Protein AF-A0A968V3A1-F1 (afdb_monomer_lite)

Structure (mmCIF, N/CA/C/O backbone):
data_AF-A0A968V3A1-F1
#
_entry.id   AF-A0A968V3A1-F1
#
loop_
_atom_site.group_PDB
_atom_site.id
_atom_site.type_symbol
_atom_site.label_atom_id
_atom_site.label_alt_id
_atom_site.label_comp_id
_atom_site.label_asym_id
_atom_site.label_entity_id
_atom_site.label_seq_id
_atom_site.pdbx_PDB_ins_code
_atom_site.Cartn_x
_atom_site.Cartn_y
_atom_site.Cartn_z
_atom_site.occupancy
_atom_site.B_iso_or_equiv
_atom_site.auth_seq_id
_atom_site.auth_comp_id
_atom_site.auth_asym_id
_atom_site.auth_atom_id
_atom_site.pdbx_PDB_model_num
ATOM 1 N N . MET A 1 1 ? 26.440 19.864 14.678 1.00 34.75 1 MET A N 1
ATOM 2 C CA . MET A 1 1 ? 25.287 19.977 15.596 1.00 34.75 1 MET A CA 1
ATOM 3 C C . MET A 1 1 ? 24.640 18.607 15.670 1.00 34.75 1 MET A C 1
ATOM 5 O O . MET A 1 1 ? 24.460 18.024 14.604 1.00 34.75 1 MET A O 1
ATOM 9 N N . PRO A 1 2 ? 24.382 18.049 16.862 1.00 33.94 2 PRO A N 1
ATOM 10 C CA . PRO A 1 2 ? 23.614 16.814 16.972 1.00 33.94 2 PRO A CA 1
ATOM 11 C C . PRO A 1 2 ? 22.207 17.097 16.436 1.00 33.94 2 PRO A C 1
ATOM 13 O O . PRO A 1 2 ? 21.633 18.129 16.781 1.00 33.94 2 PRO A O 1
ATOM 16 N N . LYS A 1 3 ? 21.688 16.235 15.554 1.00 36.56 3 LYS A N 1
ATOM 17 C CA . LYS A 1 3 ? 20.261 16.251 15.216 1.00 36.56 3 LYS A CA 1
ATOM 18 C C . LYS A 1 3 ? 19.520 15.953 16.514 1.00 36.56 3 LYS A C 1
ATOM 20 O O . LYS A 1 3 ? 19.801 14.934 17.138 1.00 36.56 3 LYS A O 1
ATOM 25 N N . GLU A 1 4 ? 18.663 16.870 16.943 1.00 36.66 4 GLU A N 1
ATOM 26 C CA . GLU A 1 4 ? 17.718 16.591 18.016 1.00 36.66 4 GLU A CA 1
ATOM 27 C C . GLU A 1 4 ? 16.905 15.362 17.603 1.00 36.66 4 GLU A C 1
ATOM 29 O O . GLU A 1 4 ? 16.411 15.298 16.475 1.00 36.66 4 GLU A O 1
ATOM 34 N N . ASP A 1 5 ? 16.844 14.364 18.484 1.00 44.66 5 ASP A N 1
ATOM 35 C CA . ASP A 1 5 ? 15.967 13.213 18.330 1.00 44.66 5 ASP A CA 1
ATOM 36 C C . ASP A 1 5 ? 14.527 13.737 18.339 1.00 44.66 5 ASP A C 1
ATOM 38 O O . ASP A 1 5 ? 13.944 13.988 19.398 1.00 44.66 5 ASP A O 1
ATOM 42 N N . GLY A 1 6 ? 13.972 13.972 17.148 1.00 42.62 6 GLY A N 1
ATOM 43 C CA . GLY A 1 6 ? 12.563 14.282 16.984 1.00 42.62 6 GLY A CA 1
ATOM 44 C C . GLY A 1 6 ? 11.726 13.177 17.623 1.00 42.62 6 GLY A C 1
ATOM 45 O O . GLY A 1 6 ? 12.149 12.022 17.745 1.00 42.62 6 GLY A O 1
ATOM 46 N N . CYS A 1 7 ? 10.573 13.563 18.165 1.00 43.84 7 CYS A N 1
ATOM 47 C CA . CYS A 1 7 ? 9.675 12.654 18.861 1.00 43.84 7 CYS A CA 1
ATOM 48 C C . CYS A 1 7 ? 9.206 11.539 17.915 1.00 43.84 7 CYS A C 1
ATOM 50 O O . CYS A 1 7 ? 8.152 11.669 17.294 1.00 43.84 7 CYS A O 1
ATOM 52 N N . ARG A 1 8 ? 9.944 10.420 17.896 1.00 53.97 8 ARG A N 1
ATOM 53 C CA . ARG A 1 8 ? 9.577 9.141 17.273 1.00 53.97 8 ARG A CA 1
ATOM 54 C C . ARG A 1 8 ? 8.332 8.579 17.953 1.00 53.97 8 ARG A C 1
ATOM 56 O O . ARG A 1 8 ? 8.396 7.683 18.796 1.00 53.97 8 ARG A O 1
ATOM 63 N N . ASN A 1 9 ? 7.183 9.163 17.648 1.00 56.38 9 ASN A N 1
ATOM 64 C CA . ASN A 1 9 ? 5.931 8.848 18.304 1.00 56.38 9 ASN A CA 1
ATOM 65 C C . ASN A 1 9 ? 5.211 7.760 17.519 1.00 56.38 9 ASN A C 1
ATOM 67 O O . ASN A 1 9 ? 4.540 8.009 16.525 1.00 56.38 9 ASN A O 1
ATOM 71 N N . ASN A 1 10 ? 5.293 6.541 18.040 1.00 66.81 10 ASN A N 1
ATOM 72 C CA . ASN A 1 10 ? 4.561 5.368 17.564 1.00 66.81 10 ASN A CA 1
AT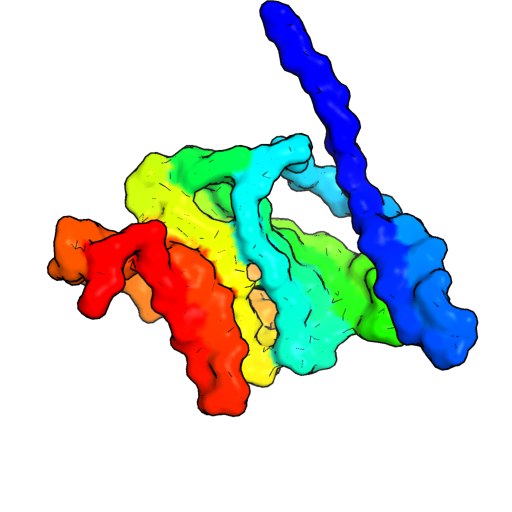OM 73 C C . ASN A 1 10 ? 3.057 5.404 17.924 1.00 66.81 10 ASN A C 1
ATOM 75 O O . ASN A 1 10 ? 2.442 4.358 18.149 1.00 66.81 10 ASN A O 1
ATOM 79 N N . PHE A 1 11 ? 2.477 6.602 18.037 1.00 77.69 11 PHE A N 1
ATOM 80 C CA . PHE A 1 11 ? 1.100 6.808 18.465 1.00 77.69 11 PHE A CA 1
ATOM 81 C C . PHE A 1 11 ? 0.173 6.972 17.266 1.00 77.69 11 PHE A C 1
ATOM 83 O O . PHE A 1 11 ? 0.320 7.897 16.472 1.00 77.69 11 PHE A O 1
ATOM 90 N N . PHE A 1 12 ? -0.840 6.116 17.193 1.00 83.50 12 PHE A N 1
ATOM 91 C CA . PHE A 1 12 ? -1.978 6.299 16.304 1.00 83.50 12 PHE A CA 1
ATOM 92 C C . PHE A 1 12 ? -3.095 6.984 17.080 1.00 83.50 12 PHE A C 1
ATOM 94 O O . PHE A 1 12 ? -3.532 6.482 18.119 1.00 83.50 12 PHE A O 1
ATOM 101 N N . TYR A 1 13 ? -3.570 8.113 16.563 1.00 87.31 13 TYR A N 1
ATOM 102 C CA . TYR A 1 13 ? -4.785 8.766 17.040 1.00 87.31 13 TYR A CA 1
ATOM 103 C C . TYR A 1 13 ? -5.963 8.250 16.228 1.00 87.31 13 TYR A C 1
ATOM 105 O O . TYR A 1 13 ? -5.932 8.247 15.000 1.00 87.31 13 TYR A O 1
ATOM 113 N N . THR A 1 14 ? -6.991 7.773 16.916 1.00 89.00 14 THR A N 1
ATOM 114 C CA . THR A 1 14 ? -8.191 7.222 16.295 1.00 89.00 14 THR A CA 1
ATOM 115 C C . THR A 1 14 ? -9.396 8.044 16.714 1.00 89.00 14 THR A C 1
ATOM 117 O O . THR A 1 14 ? -9.625 8.258 17.904 1.00 89.00 14 THR A O 1
ATOM 120 N N . HIS A 1 15 ? -10.167 8.485 15.722 1.00 90.31 15 HIS A N 1
ATOM 121 C CA . HIS A 1 15 ? -11.445 9.162 15.906 1.00 90.31 15 HIS A CA 1
ATOM 122 C C . HIS A 1 15 ? -12.555 8.227 15.424 1.00 90.31 15 HIS A C 1
ATOM 124 O O . HIS A 1 15 ? -12.714 8.003 14.225 1.00 90.31 15 HIS A O 1
ATOM 130 N N . LEU A 1 16 ? -13.293 7.649 16.367 1.00 90.19 16 LEU A N 1
ATOM 131 C CA . LEU A 1 16 ? -14.402 6.744 16.111 1.00 90.19 16 LEU A CA 1
ATOM 132 C C . LEU A 1 16 ? -15.707 7.541 16.067 1.00 90.19 16 LEU A C 1
ATOM 134 O O . LEU A 1 16 ? -16.063 8.218 17.029 1.00 90.19 16 LEU A O 1
ATOM 138 N N . LEU A 1 17 ? -16.433 7.450 14.955 1.00 90.19 17 LEU A N 1
ATOM 139 C CA . LEU A 1 17 ? -17.767 8.030 14.834 1.00 90.19 17 LEU A CA 1
ATOM 140 C C . LEU A 1 17 ? -18.808 7.037 15.363 1.00 90.19 17 LEU A C 1
ATOM 142 O O . LEU A 1 17 ? -19.018 5.980 14.769 1.00 90.19 17 LEU A O 1
ATOM 146 N N . THR A 1 18 ? -19.476 7.389 16.459 1.00 88.19 18 THR A N 1
ATOM 147 C CA . THR A 1 18 ? -20.562 6.612 17.068 1.00 88.19 18 THR A CA 1
ATOM 148 C C . THR A 1 18 ? -21.894 7.360 16.939 1.00 88.19 18 THR A C 1
ATOM 150 O O . THR A 1 18 ? -21.907 8.561 16.652 1.00 88.19 18 THR A O 1
ATOM 153 N N . PRO A 1 19 ? -23.047 6.704 17.179 1.00 93.19 19 PRO A N 1
ATOM 154 C CA . PRO A 1 19 ? -24.337 7.398 17.226 1.00 93.19 19 PRO A CA 1
ATOM 155 C C . PRO A 1 19 ? -24.405 8.527 18.268 1.00 93.19 19 PRO A C 1
ATOM 157 O O . PRO A 1 19 ? -25.258 9.403 18.153 1.00 93.19 19 PRO A O 1
ATOM 160 N N . ASN A 1 20 ? -23.515 8.517 19.269 1.00 94.62 20 ASN A N 1
ATOM 161 C CA . ASN A 1 20 ? -23.459 9.515 20.338 1.00 94.62 20 ASN A CA 1
ATOM 162 C C . ASN A 1 20 ? -22.459 10.653 20.059 1.00 94.62 20 ASN A C 1
ATOM 164 O O . ASN A 1 20 ? -22.421 11.617 20.823 1.00 94.62 20 ASN A O 1
ATOM 168 N N . GLY A 1 21 ? -21.650 10.564 18.997 1.00 93.56 21 GLY A N 1
ATOM 169 C CA . GLY A 1 21 ? -20.657 11.577 18.638 1.00 93.56 21 GLY A CA 1
ATOM 170 C C . GLY A 1 21 ? -19.302 10.990 18.244 1.00 93.56 21 GLY A C 1
ATOM 171 O O . GLY A 1 21 ? -19.198 9.834 17.846 1.00 93.56 21 GLY A O 1
ATOM 172 N N . ILE A 1 22 ? -18.255 11.815 18.324 1.00 93.88 22 ILE A N 1
ATOM 173 C CA . ILE A 1 22 ? -16.875 11.398 18.047 1.00 93.88 22 ILE A CA 1
ATOM 174 C C . ILE A 1 22 ? -16.213 10.978 19.358 1.00 93.88 22 ILE A C 1
ATOM 176 O O . ILE A 1 22 ? -16.049 11.789 20.268 1.00 93.88 22 ILE A O 1
ATOM 180 N N . GLU A 1 23 ? -15.778 9.728 19.424 1.00 92.62 23 GLU A N 1
ATOM 181 C CA . GLU A 1 23 ? -14.936 9.203 20.493 1.00 92.62 23 GLU A CA 1
ATOM 182 C C . GLU A 1 23 ? -13.482 9.199 20.019 1.00 92.62 23 GLU A C 1
ATOM 184 O O . GLU A 1 23 ? -13.183 8.797 18.898 1.00 92.62 23 GLU A O 1
ATOM 189 N N . THR A 1 24 ? -12.559 9.682 20.850 1.00 91.25 24 THR A N 1
ATOM 190 C CA . THR A 1 24 ? -11.135 9.750 20.495 1.00 91.25 24 THR A CA 1
ATOM 191 C C . THR A 1 24 ? -10.320 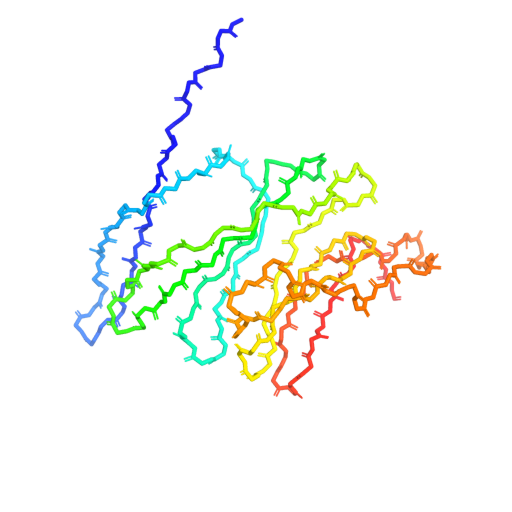8.928 21.467 1.00 91.25 24 THR A C 1
ATOM 193 O O . THR A 1 24 ? -10.458 9.074 22.680 1.00 91.25 24 THR A O 1
ATOM 196 N N . PHE A 1 25 ? -9.430 8.103 20.933 1.00 89.88 25 PHE A N 1
ATOM 197 C CA . PHE A 1 25 ? -8.436 7.398 21.724 1.00 89.88 25 PHE A CA 1
ATOM 198 C C . PHE A 1 25 ? -7.111 7.344 20.971 1.00 89.88 25 PHE A C 1
ATOM 200 O O . PHE A 1 25 ? -7.045 7.561 19.759 1.00 89.88 25 PHE A O 1
ATOM 207 N N . SER A 1 26 ? -6.043 7.062 21.705 1.00 87.31 26 SER A N 1
ATOM 208 C CA . SER A 1 26 ? -4.731 6.813 21.130 1.00 87.31 26 SER A CA 1
ATOM 209 C C . SER A 1 26 ? -4.254 5.412 21.482 1.00 87.31 26 SER A C 1
ATOM 211 O O . SER A 1 26 ? -4.626 4.835 22.506 1.00 87.31 26 SER A O 1
ATOM 213 N N . GLN A 1 27 ? -3.431 4.854 20.607 1.00 86.62 27 GLN A N 1
ATOM 214 C CA . GLN A 1 27 ? -2.756 3.581 20.818 1.00 86.62 27 GLN A CA 1
ATOM 215 C C . GLN A 1 27 ? -1.285 3.738 20.455 1.00 86.62 27 GLN A C 1
ATOM 217 O O . GLN A 1 27 ? -0.959 4.417 19.484 1.00 86.62 27 GLN A O 1
ATOM 222 N N . SER A 1 28 ? -0.405 3.110 21.231 1.00 81.81 28 SER A N 1
ATOM 223 C CA . SER A 1 28 ? 0.995 2.937 20.851 1.00 81.81 28 SER A CA 1
ATOM 224 C C . SER A 1 28 ? 1.168 1.528 20.313 1.00 81.81 28 SER A C 1
ATOM 226 O O . SER A 1 28 ? 0.775 0.565 20.971 1.00 81.81 28 SER A O 1
ATOM 228 N N . ILE A 1 29 ? 1.737 1.402 19.120 1.00 74.88 29 ILE A N 1
ATOM 229 C CA . ILE A 1 29 ? 2.072 0.101 18.539 1.00 74.88 29 ILE A CA 1
ATOM 230 C C . ILE A 1 29 ? 3.577 0.060 18.407 1.00 74.88 29 ILE A C 1
ATOM 232 O O . ILE A 1 29 ? 4.159 0.968 17.823 1.00 74.88 29 ILE A O 1
ATOM 236 N N . SER A 1 30 ? 4.216 -0.985 18.936 1.00 65.75 30 SER A N 1
ATOM 237 C CA . SER A 1 30 ? 5.662 -1.157 18.806 1.00 65.75 30 SER A CA 1
ATOM 238 C C . SER A 1 30 ? 6.058 -1.015 17.342 1.00 65.75 30 SER A C 1
ATOM 240 O O . SER A 1 30 ? 5.593 -1.761 16.476 1.00 65.75 30 SER A O 1
ATOM 242 N N . SER A 1 31 ? 6.881 -0.020 17.061 1.00 55.78 31 SER A N 1
ATOM 243 C CA . SER A 1 31 ? 7.177 0.353 15.700 1.00 55.78 31 SER A CA 1
ATOM 244 C C . SER A 1 31 ? 8.625 0.816 15.612 1.00 55.78 31 SER A C 1
ATOM 246 O O . SER A 1 31 ? 9.071 1.691 16.353 1.00 55.78 31 SER A O 1
ATOM 248 N N . ASN A 1 32 ? 9.344 0.215 14.670 1.00 55.06 32 ASN A N 1
ATOM 249 C CA . ASN A 1 32 ? 10.561 0.776 14.109 1.00 55.06 32 ASN A CA 1
ATOM 250 C C . ASN A 1 32 ? 10.141 1.783 13.018 1.00 55.06 32 ASN A C 1
ATOM 252 O O . ASN A 1 32 ? 10.302 1.498 11.833 1.00 55.06 32 ASN A O 1
ATOM 256 N N . ILE A 1 33 ? 9.483 2.890 13.392 1.00 53.50 33 ILE A N 1
ATOM 257 C CA . ILE A 1 33 ? 9.197 3.986 12.450 1.00 53.50 33 ILE A CA 1
ATOM 258 C C . ILE A 1 33 ? 10.542 4.619 12.096 1.00 53.50 33 ILE A C 1
ATOM 260 O O . ILE A 1 33 ? 11.332 4.948 12.984 1.00 53.50 33 ILE A O 1
ATOM 264 N N . ILE A 1 34 ? 10.803 4.736 10.794 1.00 53.22 34 ILE A N 1
ATOM 265 C CA . ILE A 1 34 ? 12.073 5.248 10.272 1.00 53.22 34 ILE A CA 1
ATOM 266 C C . ILE A 1 34 ? 12.114 6.789 10.301 1.00 53.22 34 ILE A C 1
ATOM 268 O O . ILE A 1 34 ? 13.203 7.339 10.395 1.00 53.22 34 ILE A O 1
ATOM 272 N N . THR A 1 35 ? 10.977 7.503 10.337 1.00 51.91 35 THR A N 1
ATOM 273 C CA . THR A 1 35 ? 10.964 8.927 9.932 1.00 51.91 35 THR A CA 1
ATOM 274 C C . THR A 1 35 ? 10.039 9.813 10.780 1.00 51.91 35 THR A C 1
ATOM 276 O O . THR A 1 35 ? 8.884 9.445 10.994 1.00 51.91 35 THR A O 1
ATOM 279 N N . ASP A 1 36 ? 10.490 11.018 11.148 1.00 52.25 36 ASP A N 1
ATOM 280 C CA . ASP A 1 36 ? 9.662 12.095 11.737 1.00 52.25 36 ASP A CA 1
ATOM 281 C C . ASP A 1 36 ? 8.865 12.896 10.680 1.00 52.25 36 ASP A C 1
ATOM 283 O O . ASP A 1 36 ? 7.892 13.577 11.006 1.00 52.25 36 ASP A O 1
ATOM 287 N N . VAL A 1 37 ? 9.268 12.820 9.406 1.00 55.28 37 VAL A N 1
ATOM 288 C CA . VAL A 1 37 ? 8.605 13.409 8.232 1.00 55.28 37 VAL A CA 1
ATOM 289 C C . VAL A 1 37 ? 8.891 12.472 7.064 1.00 55.28 37 VAL A C 1
ATOM 291 O O . VAL A 1 37 ? 10.055 12.282 6.723 1.00 55.28 37 VAL A O 1
ATOM 294 N N . GLY A 1 38 ? 7.853 11.891 6.467 1.00 70.75 38 GLY A N 1
ATOM 295 C CA . GLY A 1 38 ? 8.022 10.870 5.438 1.00 70.75 38 GLY A CA 1
ATOM 296 C C . GLY A 1 38 ? 7.061 11.021 4.269 1.00 70.75 38 GLY A C 1
ATOM 297 O O . GLY A 1 38 ? 6.048 11.719 4.337 1.00 70.75 38 GLY A O 1
ATOM 298 N N . VAL A 1 39 ? 7.398 10.342 3.182 1.00 79.44 39 VAL A N 1
ATOM 299 C CA . VAL A 1 39 ? 6.566 10.160 1.991 1.00 79.44 39 VAL A CA 1
ATOM 300 C C . VAL A 1 39 ? 5.930 8.776 2.020 1.00 79.44 39 VAL A C 1
ATOM 302 O O . VAL A 1 39 ? 6.554 7.794 2.426 1.00 79.44 39 VAL A O 1
ATOM 305 N N . GLY A 1 40 ? 4.677 8.681 1.586 1.00 85.12 40 GLY A N 1
ATOM 306 C CA . GLY A 1 40 ? 3.926 7.442 1.706 1.00 85.12 40 GLY A CA 1
ATOM 307 C C . GLY A 1 40 ? 2.485 7.548 1.249 1.00 85.12 40 GLY A C 1
ATOM 308 O O . GLY A 1 40 ? 1.989 8.632 0.936 1.00 85.12 40 GLY A O 1
ATOM 309 N N . GLN A 1 41 ? 1.807 6.410 1.255 1.00 91.50 41 GLN A N 1
ATOM 310 C CA . GLN A 1 41 ? 0.372 6.316 1.050 1.00 91.50 41 GLN A CA 1
ATOM 311 C C . GLN A 1 41 ? -0.195 5.272 2.013 1.00 91.50 41 GLN A C 1
ATOM 313 O O . GLN A 1 41 ? 0.465 4.297 2.370 1.00 91.50 41 GLN A O 1
ATOM 318 N N . ALA A 1 42 ? -1.429 5.493 2.453 1.00 92.88 42 ALA A N 1
ATOM 319 C CA . ALA A 1 42 ? -2.150 4.581 3.323 1.00 92.88 42 ALA A CA 1
ATOM 320 C C . ALA A 1 42 ? -3.417 4.069 2.637 1.00 92.88 42 ALA A C 1
ATOM 322 O O . ALA A 1 42 ? -4.062 4.798 1.880 1.00 92.88 42 ALA A O 1
ATOM 323 N N . VAL A 1 43 ? -3.791 2.825 2.924 1.00 96.75 43 VAL A N 1
ATOM 324 C CA . VAL A 1 43 ? -4.980 2.178 2.367 1.00 96.75 43 VAL A CA 1
ATOM 325 C C . VAL A 1 43 ? -5.574 1.180 3.362 1.00 96.75 43 VAL A C 1
ATOM 327 O O . VAL A 1 43 ? -4.854 0.516 4.106 1.00 96.75 43 VAL A O 1
ATOM 330 N N . PHE A 1 44 ? -6.900 1.056 3.367 1.00 97.31 44 PHE A N 1
ATOM 331 C CA . PHE A 1 44 ? -7.596 -0.052 4.022 1.00 97.31 44 PHE A CA 1
ATOM 332 C C . PHE A 1 44 ? -7.914 -1.135 2.992 1.00 97.31 44 PHE A C 1
ATOM 334 O O . PHE A 1 44 ? -8.251 -0.823 1.848 1.00 97.31 44 PHE A O 1
ATOM 341 N N . THR A 1 45 ? -7.840 -2.406 3.379 1.00 97.88 45 THR A N 1
ATOM 342 C CA . THR A 1 45 ? -8.297 -3.493 2.502 1.00 97.88 45 THR A CA 1
ATOM 343 C C . THR A 1 45 ? -9.815 -3.383 2.262 1.00 97.88 45 THR A C 1
ATOM 345 O O . THR A 1 45 ? -10.533 -2.949 3.165 1.00 97.88 45 THR A O 1
ATOM 348 N N . PRO A 1 46 ? -10.346 -3.765 1.081 1.00 97.31 46 PRO A N 1
ATOM 349 C CA . PRO A 1 46 ? -11.785 -3.668 0.788 1.00 97.31 46 PRO A CA 1
ATOM 350 C C . PRO A 1 46 ? -12.715 -4.397 1.770 1.00 97.31 46 PRO A C 1
ATOM 352 O O . PRO A 1 46 ? -13.827 -3.947 2.029 1.00 97.31 46 PRO A O 1
ATOM 355 N N . ASP A 1 47 ? -12.256 -5.504 2.346 1.00 97.31 47 ASP A N 1
ATOM 356 C CA . ASP A 1 47 ? -12.935 -6.254 3.413 1.00 97.31 47 ASP A CA 1
ATOM 357 C C . ASP A 1 47 ? -12.839 -5.587 4.802 1.00 97.31 47 ASP A C 1
ATOM 359 O O . ASP A 1 47 ? -13.460 -6.053 5.757 1.00 97.31 47 ASP A O 1
ATOM 363 N N . GLY A 1 48 ? -12.078 -4.496 4.931 1.00 96.62 48 GLY A N 1
ATOM 364 C CA . GLY A 1 48 ? -11.951 -3.699 6.149 1.00 96.62 48 GLY A CA 1
ATOM 365 C C . GLY A 1 48 ? -11.180 -4.383 7.276 1.00 96.62 48 GLY A C 1
ATOM 366 O O . GLY A 1 48 ? -11.326 -3.975 8.427 1.00 96.62 48 GLY A O 1
ATOM 367 N N . THR A 1 49 ? -10.400 -5.426 6.977 1.00 97.62 49 THR A N 1
ATOM 368 C CA . THR A 1 49 ? -9.678 -6.209 7.992 1.00 97.62 49 THR A CA 1
ATOM 369 C C . THR A 1 49 ? -8.245 -5.748 8.213 1.00 97.62 49 THR A C 1
ATOM 371 O O . THR A 1 49 ? -7.644 -6.129 9.219 1.00 97.62 49 THR A O 1
ATOM 374 N N . LYS A 1 50 ? -7.676 -4.943 7.306 1.00 97.81 50 LYS A N 1
ATOM 375 C CA . LYS A 1 50 ? -6.305 -4.440 7.434 1.00 97.81 50 LYS A CA 1
ATOM 376 C C . LYS A 1 50 ? -6.180 -2.965 7.092 1.00 97.81 50 LYS A C 1
ATOM 378 O O . LYS A 1 50 ? -6.904 -2.437 6.250 1.00 97.81 50 LYS A O 1
ATOM 383 N N . TYR A 1 51 ? -5.197 -2.341 7.724 1.00 96.06 51 TYR A N 1
ATOM 384 C CA . TYR A 1 51 ? -4.681 -1.020 7.396 1.00 96.06 51 TYR A CA 1
ATOM 385 C C . TYR A 1 51 ? -3.230 -1.177 6.948 1.00 96.06 51 TYR A C 1
ATOM 387 O O . TYR A 1 51 ? -2.446 -1.856 7.610 1.00 96.06 51 TYR A O 1
ATOM 395 N N . ILE A 1 52 ? -2.884 -0.598 5.807 1.00 94.94 52 ILE A N 1
ATOM 396 C CA . ILE A 1 52 ? -1.588 -0.778 5.161 1.00 94.94 52 ILE A CA 1
ATOM 397 C C . ILE A 1 52 ? -1.018 0.592 4.825 1.00 94.94 52 ILE A C 1
ATOM 399 O O . ILE A 1 52 ? -1.729 1.445 4.297 1.00 94.94 52 ILE A O 1
ATOM 403 N N . VAL A 1 53 ? 0.262 0.796 5.122 1.00 90.69 53 VAL A N 1
ATOM 404 C CA . VAL A 1 53 ? 0.962 2.058 4.884 1.00 90.69 53 VAL A CA 1
ATOM 405 C C . VAL A 1 53 ? 2.309 1.781 4.249 1.00 90.69 53 VAL A C 1
ATOM 407 O O . VAL A 1 53 ? 3.083 0.968 4.751 1.00 90.69 53 VAL A O 1
ATOM 410 N N . THR A 1 54 ? 2.611 2.493 3.173 1.00 88.69 54 THR A N 1
ATOM 411 C CA . THR A 1 54 ? 3.981 2.647 2.697 1.00 88.69 54 THR A CA 1
ATOM 412 C C . THR A 1 54 ? 4.596 3.892 3.324 1.00 88.69 54 THR A C 1
ATOM 414 O O . THR A 1 54 ? 3.940 4.928 3.411 1.00 88.69 54 THR A O 1
ATOM 417 N N . GLN A 1 55 ? 5.843 3.811 3.783 1.00 82.06 55 GLN A N 1
ATOM 418 C CA . GLN A 1 55 ? 6.540 4.953 4.385 1.00 82.06 55 GLN A CA 1
ATOM 419 C C . GLN A 1 55 ? 8.036 4.942 4.065 1.00 82.06 55 GLN A C 1
ATOM 421 O O . GLN A 1 55 ? 8.658 3.885 4.053 1.00 82.06 55 GLN A O 1
ATOM 426 N N . GLY A 1 56 ? 8.615 6.114 3.823 1.00 79.69 56 GLY A N 1
ATOM 427 C CA . GLY A 1 56 ? 10.055 6.318 3.640 1.00 79.69 56 GLY A CA 1
ATOM 428 C C . GLY A 1 56 ? 10.436 7.762 3.957 1.00 79.69 56 GLY A C 1
ATOM 429 O O . GLY A 1 56 ? 9.576 8.642 3.911 1.00 79.69 56 GLY A O 1
ATOM 430 N N . ASP A 1 57 ? 11.702 8.012 4.304 1.00 78.00 57 ASP A N 1
ATOM 431 C CA . ASP A 1 57 ? 12.184 9.357 4.679 1.00 78.00 57 ASP A CA 1
ATOM 432 C C . ASP A 1 57 ? 12.051 10.346 3.512 1.00 78.00 57 ASP A C 1
ATOM 434 O O . ASP A 1 57 ? 11.688 11.510 3.671 1.00 78.00 57 ASP A O 1
ATOM 438 N N . ASN A 1 58 ? 12.382 9.877 2.313 1.00 76.94 58 ASN A N 1
ATOM 439 C CA . ASN A 1 58 ? 12.340 10.613 1.058 1.00 76.94 58 ASN A CA 1
ATOM 440 C C . ASN A 1 58 ? 12.308 9.603 -0.107 1.00 76.94 58 ASN A C 1
ATOM 442 O O . ASN A 1 58 ? 12.276 8.395 0.115 1.00 76.94 58 ASN A O 1
ATOM 446 N N . PHE A 1 59 ? 12.296 10.087 -1.350 1.00 75.06 59 PHE A N 1
ATOM 447 C CA . PHE A 1 59 ? 12.222 9.223 -2.534 1.00 75.06 59 PHE A CA 1
ATOM 448 C C . PHE A 1 59 ? 13.519 8.461 -2.860 1.00 75.06 59 PHE A C 1
ATOM 450 O O . PHE A 1 59 ? 13.466 7.527 -3.654 1.00 75.06 59 PHE A O 1
ATOM 457 N N . ASP A 1 60 ? 14.648 8.809 -2.241 1.00 72.12 60 ASP A N 1
ATOM 458 C CA . ASP A 1 60 ? 15.962 8.203 -2.494 1.00 72.12 60 ASP A CA 1
ATOM 459 C C . ASP A 1 60 ? 16.333 7.115 -1.465 1.00 72.12 60 ASP A C 1
ATOM 461 O O . ASP A 1 60 ? 17.367 6.463 -1.612 1.00 72.12 60 ASP A O 1
ATOM 465 N N . GLU A 1 61 ? 15.504 6.903 -0.438 1.00 74.62 61 GLU A N 1
ATOM 466 C CA . GLU A 1 61 ? 15.742 5.953 0.655 1.00 74.62 61 GLU A CA 1
ATOM 467 C C . GLU A 1 61 ? 14.778 4.755 0.596 1.00 74.62 61 GLU A C 1
ATOM 469 O O . GLU A 1 61 ? 13.676 4.868 0.048 1.00 74.62 61 GLU A O 1
ATOM 474 N N . PRO A 1 62 ? 15.149 3.590 1.167 1.00 76.44 62 PRO A N 1
ATOM 475 C CA . PRO A 1 62 ? 14.278 2.425 1.195 1.00 76.44 62 PRO A CA 1
ATOM 476 C C . PRO A 1 62 ? 12.921 2.725 1.830 1.00 76.44 62 PRO A C 1
ATOM 478 O O . PRO A 1 62 ? 12.821 3.310 2.908 1.00 76.44 62 PRO A O 1
ATOM 481 N N . PHE A 1 63 ? 11.874 2.221 1.188 1.00 81.25 63 PHE A N 1
ATOM 482 C CA . PHE A 1 63 ? 10.522 2.281 1.717 1.00 81.25 63 PHE A CA 1
ATOM 483 C C . PHE A 1 63 ? 10.192 1.034 2.535 1.00 81.25 63 PHE A C 1
ATOM 485 O O . PHE A 1 63 ? 10.619 -0.088 2.234 1.00 81.25 63 PHE A O 1
ATOM 492 N N . LEU A 1 64 ? 9.381 1.248 3.561 1.00 85.00 64 LEU A N 1
ATOM 493 C CA . LEU A 1 64 ? 8.733 0.222 4.355 1.00 85.00 64 LEU A CA 1
ATOM 494 C C . LEU A 1 64 ? 7.300 0.035 3.887 1.00 85.00 64 LEU A C 1
ATOM 496 O O . LEU A 1 64 ? 6.612 1.012 3.603 1.00 85.00 64 LEU A O 1
ATOM 500 N N . LEU A 1 65 ? 6.839 -1.210 3.907 1.00 89.62 65 LEU A N 1
ATOM 501 C CA . LEU A 1 65 ? 5.427 -1.556 3.839 1.00 89.62 65 LEU A CA 1
ATOM 502 C C . LEU A 1 65 ? 5.001 -2.100 5.206 1.00 89.62 65 LEU A C 1
ATOM 504 O O . LEU A 1 65 ? 5.367 -3.215 5.585 1.00 89.62 65 LEU A O 1
ATOM 508 N N . ASP A 1 66 ? 4.245 -1.298 5.945 1.00 90.38 66 ASP A N 1
ATOM 509 C CA . ASP A 1 66 ? 3.660 -1.668 7.227 1.00 90.38 66 ASP A CA 1
ATOM 510 C C . ASP A 1 66 ? 2.222 -2.153 7.027 1.00 90.38 66 ASP A C 1
ATOM 512 O O . ASP A 1 66 ? 1.409 -1.500 6.376 1.00 90.38 66 ASP A O 1
ATOM 516 N N . ILE A 1 67 ? 1.905 -3.308 7.605 1.00 93.75 67 ILE A N 1
ATOM 517 C CA . ILE A 1 67 ? 0.606 -3.975 7.508 1.00 93.75 67 ILE A CA 1
ATOM 518 C C . ILE A 1 67 ? 0.103 -4.215 8.929 1.00 93.75 67 ILE A C 1
ATOM 520 O O . ILE A 1 67 ? 0.789 -4.837 9.741 1.00 93.75 67 ILE A O 1
ATOM 524 N N . TYR A 1 68 ? -1.105 -3.752 9.216 1.00 94.44 68 TYR A N 1
ATOM 525 C CA . TYR A 1 68 ? -1.771 -3.894 10.504 1.00 94.44 68 TYR A CA 1
ATOM 526 C C . TYR A 1 68 ? -3.091 -4.627 10.316 1.00 94.44 68 TYR A C 1
ATOM 528 O O . TYR A 1 68 ? -3.823 -4.351 9.365 1.00 94.44 68 TYR A O 1
ATOM 536 N N . ASP A 1 69 ? -3.440 -5.497 11.257 1.00 96.12 69 ASP A N 1
ATOM 537 C CA . ASP A 1 69 ? -4.827 -5.926 11.402 1.00 96.12 69 ASP A CA 1
ATOM 538 C C . ASP A 1 69 ? -5.645 -4.758 11.964 1.00 96.12 69 ASP A C 1
ATOM 540 O O . ASP A 1 69 ? -5.206 -4.079 12.896 1.00 96.12 69 ASP A O 1
ATOM 544 N N . PHE A 1 70 ? -6.825 -4.524 11.394 1.00 95.25 70 PHE A N 1
ATOM 545 C CA . PHE A 1 70 ? -7.701 -3.402 11.712 1.00 95.25 70 PHE A CA 1
ATOM 546 C C . PHE A 1 70 ? -9.070 -3.889 12.196 1.00 95.25 70 PHE A C 1
ATOM 548 O O . PHE A 1 70 ? -9.789 -4.599 11.493 1.00 95.25 70 PHE A O 1
ATOM 555 N N . GLU A 1 71 ? -9.456 -3.477 13.403 1.00 93.81 71 GLU A N 1
ATOM 556 C CA . GLU A 1 71 ? -10.769 -3.768 13.972 1.00 93.81 71 GLU A CA 1
ATOM 557 C C . GLU A 1 71 ? -11.727 -2.598 13.714 1.00 93.81 71 GLU A C 1
ATOM 559 O O . GLU A 1 71 ? -11.782 -1.642 14.484 1.00 93.81 71 GLU A O 1
ATOM 564 N N . ARG A 1 72 ? -12.540 -2.681 12.655 1.00 89.88 72 ARG A N 1
ATOM 565 C CA . ARG A 1 72 ? -13.456 -1.596 12.234 1.00 89.88 72 ARG A CA 1
ATOM 566 C C . ARG A 1 72 ? -14.392 -1.051 13.322 1.00 89.88 72 ARG A C 1
ATOM 568 O O . ARG A 1 72 ? -14.787 0.106 13.254 1.00 89.88 72 ARG A O 1
ATOM 575 N N . CYS A 1 73 ? -14.797 -1.887 14.282 1.00 88.56 73 CYS A N 1
ATOM 576 C CA . CYS A 1 73 ? -15.769 -1.508 15.312 1.00 88.56 73 CYS A CA 1
ATOM 577 C C . CYS A 1 73 ? -15.149 -0.625 16.395 1.00 88.56 73 CYS A C 1
ATOM 579 O O . CYS A 1 73 ? -15.843 0.189 16.993 1.00 88.56 73 CYS A O 1
ATOM 581 N N . THR A 1 74 ? -13.859 -0.809 16.661 1.00 90.00 74 THR A N 1
ATOM 582 C CA . THR A 1 74 ? -13.144 -0.100 17.724 1.00 90.00 74 THR A CA 1
ATOM 583 C C . THR A 1 74 ? -12.122 0.875 17.162 1.00 90.00 74 THR A C 1
ATOM 585 O O . THR A 1 74 ? -11.692 1.759 17.882 1.00 90.00 74 THR A O 1
ATOM 588 N N . GLY A 1 75 ? -11.716 0.715 15.901 1.00 88.69 75 GLY A N 1
ATOM 589 C CA . GLY A 1 75 ? -10.615 1.435 15.274 1.00 88.69 75 GLY A CA 1
ATOM 590 C C . GLY A 1 75 ? -9.223 0.966 15.724 1.00 88.69 75 GLY A C 1
ATOM 591 O O . GLY A 1 75 ? -8.228 1.638 15.452 1.00 88.69 75 GLY A O 1
ATOM 592 N N . LYS A 1 76 ? -9.120 -0.164 16.436 1.00 91.19 76 LYS A N 1
ATOM 593 C CA . LYS A 1 76 ? -7.835 -0.683 16.922 1.00 91.19 76 LYS A CA 1
ATOM 594 C C . LYS A 1 76 ? -6.992 -1.255 15.789 1.00 91.19 76 LYS A C 1
ATOM 596 O O . LYS A 1 76 ? -7.502 -1.921 14.891 1.00 91.19 76 LYS A O 1
ATOM 601 N N . LEU A 1 77 ? -5.688 -1.021 15.885 1.00 92.44 77 LEU A N 1
ATOM 602 C CA . LEU A 1 77 ? -4.670 -1.588 15.016 1.00 92.44 77 LEU A CA 1
ATOM 603 C C . LEU A 1 77 ? -3.845 -2.591 15.831 1.00 92.44 77 LEU A C 1
ATOM 605 O O . LEU A 1 77 ? -3.559 -2.381 17.009 1.00 92.44 77 LEU A O 1
ATOM 609 N N . SER A 1 78 ? -3.470 -3.710 15.224 1.00 92.25 78 SER A N 1
ATOM 610 C CA . SER A 1 78 ? -2.719 -4.767 15.909 1.00 92.25 78 SER A CA 1
ATOM 611 C C . SER A 1 78 ? -1.880 -5.586 14.929 1.00 92.25 78 SER A C 1
ATOM 613 O O . SER A 1 78 ? -1.917 -5.341 13.724 1.00 92.25 78 SER A O 1
ATOM 615 N N . ASN A 1 79 ? -1.094 -6.536 15.450 1.00 91.69 79 ASN A N 1
ATOM 616 C CA . ASN A 1 79 ? -0.334 -7.511 14.658 1.00 91.69 79 ASN A CA 1
ATOM 617 C C . ASN A 1 79 ? 0.501 -6.885 13.530 1.00 91.69 79 ASN A C 1
ATOM 619 O O . ASN A 1 79 ? 0.456 -7.345 12.389 1.00 91.69 79 ASN A O 1
ATOM 623 N N . LYS A 1 80 ? 1.263 -5.828 13.850 1.00 89.69 80 LYS A N 1
ATOM 624 C CA . LYS A 1 80 ? 2.122 -5.151 12.874 1.00 89.69 80 LYS A CA 1
ATOM 625 C C . LYS A 1 80 ? 3.054 -6.164 12.201 1.00 89.69 80 LYS A C 1
ATOM 627 O O . LYS A 1 80 ? 3.896 -6.771 12.861 1.00 89.69 80 LYS A O 1
ATOM 632 N N . LYS A 1 81 ? 2.950 -6.274 10.880 1.00 90.94 81 LYS A N 1
ATOM 633 C CA . LYS A 1 81 ? 3.955 -6.883 10.008 1.00 90.94 81 LYS A CA 1
ATOM 634 C C . LYS A 1 81 ? 4.641 -5.767 9.232 1.00 90.94 81 LYS A C 1
ATOM 636 O O . LYS A 1 81 ? 3.979 -4.845 8.767 1.00 90.94 81 LYS A O 1
ATOM 641 N N . GLN A 1 82 ? 5.958 -5.844 9.110 1.00 88.50 82 GLN A N 1
ATOM 642 C CA . GLN A 1 82 ? 6.747 -4.858 8.382 1.00 88.50 82 GLN A CA 1
ATOM 643 C C . GLN A 1 82 ? 7.581 -5.572 7.332 1.00 88.50 82 GLN A C 1
ATOM 645 O O . GLN A 1 82 ? 8.292 -6.528 7.638 1.00 88.50 82 GLN A O 1
ATOM 650 N N . ILE A 1 83 ? 7.503 -5.079 6.105 1.00 87.88 83 ILE A N 1
ATOM 651 C CA . ILE A 1 83 ? 8.359 -5.503 5.010 1.00 87.88 83 ILE A CA 1
ATOM 652 C C . ILE A 1 83 ? 9.320 -4.355 4.724 1.00 87.88 83 ILE A C 1
ATOM 654 O O . ILE A 1 83 ? 8.926 -3.292 4.247 1.00 87.88 83 ILE A O 1
ATOM 658 N N . VAL A 1 84 ? 10.592 -4.586 5.041 1.00 77.75 84 VAL A N 1
ATOM 659 C CA . VAL A 1 84 ? 11.707 -3.753 4.594 1.00 77.75 84 VAL A CA 1
ATOM 660 C C . VAL A 1 84 ? 12.152 -4.340 3.272 1.00 77.75 84 VAL A C 1
ATOM 662 O O . VAL A 1 84 ? 12.579 -5.490 3.274 1.00 77.75 84 VAL A O 1
ATOM 665 N N . SER A 1 85 ? 12.034 -3.598 2.172 1.00 62.97 85 SER A N 1
ATOM 666 C CA . SER A 1 85 ? 12.711 -3.852 0.890 1.00 62.97 85 SER A CA 1
ATOM 667 C C . SER A 1 85 ? 11.784 -3.481 -0.251 1.00 62.97 85 SER A C 1
ATOM 669 O O . SER A 1 85 ? 11.003 -4.283 -0.758 1.00 62.97 85 SER A O 1
ATOM 671 N N . LEU A 1 86 ? 11.982 -2.245 -0.659 1.00 61.41 86 LEU A N 1
ATOM 672 C CA . LEU A 1 86 ? 11.803 -1.736 -1.993 1.00 61.41 86 LEU A CA 1
ATOM 673 C C . LEU A 1 86 ? 13.168 -1.109 -2.270 1.00 61.41 86 LEU A C 1
ATOM 675 O O . LEU A 1 86 ? 13.546 -0.197 -1.537 1.00 61.41 86 LEU A O 1
ATOM 679 N N . VAL A 1 87 ? 13.980 -1.651 -3.187 1.00 57.06 87 VAL A N 1
ATOM 680 C CA . VAL A 1 87 ? 15.260 -1.009 -3.540 1.00 57.06 87 VAL A CA 1
ATOM 681 C C . VAL A 1 87 ? 14.910 0.307 -4.231 1.00 57.06 87 VAL A C 1
ATOM 683 O O . VAL A 1 87 ? 14.743 0.366 -5.449 1.00 57.06 87 VAL A O 1
ATOM 686 N N . ALA A 1 88 ? 14.708 1.342 -3.423 1.00 58.38 88 ALA A N 1
ATOM 687 C CA . ALA A 1 88 ? 14.627 2.706 -3.875 1.00 58.38 88 ALA A CA 1
ATOM 688 C C . ALA A 1 88 ? 16.043 3.075 -4.294 1.00 58.38 88 ALA A C 1
ATOM 690 O O . ALA A 1 88 ? 16.977 3.104 -3.494 1.00 58.38 88 ALA A O 1
ATOM 691 N N . THR A 1 89 ? 16.222 3.246 -5.591 1.00 60.41 89 THR A N 1
ATOM 692 C CA . THR A 1 89 ? 17.313 4.061 -6.096 1.00 60.41 89 THR A CA 1
ATOM 693 C C . THR A 1 89 ? 16.749 5.457 -6.299 1.00 60.41 89 THR A C 1
ATOM 695 O O . THR A 1 89 ? 15.534 5.625 -6.427 1.00 60.41 89 THR A O 1
ATOM 698 N N . ARG A 1 90 ? 17.627 6.450 -6.420 1.00 58.91 90 ARG A N 1
ATOM 699 C CA . ARG A 1 90 ? 17.242 7.804 -6.835 1.00 58.91 90 ARG A CA 1
ATOM 700 C C . ARG A 1 90 ? 16.330 7.826 -8.073 1.00 58.91 90 ARG A C 1
ATOM 702 O O . ARG A 1 90 ? 15.470 8.687 -8.207 1.00 58.91 90 ARG A O 1
ATOM 709 N N . ASP A 1 91 ? 16.495 6.841 -8.954 1.00 63.44 91 ASP A N 1
ATOM 710 C CA . ASP A 1 91 ? 15.751 6.715 -10.207 1.00 63.44 91 ASP A CA 1
ATOM 711 C C . ASP A 1 91 ? 14.556 5.748 -10.116 1.00 63.44 91 ASP A C 1
ATOM 713 O O . ASP A 1 91 ? 13.932 5.458 -11.131 1.00 63.44 91 ASP A O 1
ATOM 717 N N . ASN A 1 92 ? 14.244 5.209 -8.935 1.00 71.88 92 ASN A N 1
ATOM 718 C CA . ASN A 1 92 ? 13.132 4.280 -8.708 1.00 71.88 92 ASN A CA 1
ATOM 719 C C . ASN A 1 92 ? 12.349 4.590 -7.415 1.00 71.88 92 ASN A C 1
ATOM 721 O O . ASN A 1 92 ? 11.675 3.724 -6.855 1.00 71.88 92 ASN A O 1
ATOM 725 N N . GLY A 1 93 ? 12.436 5.830 -6.934 1.00 68.50 93 GLY A N 1
ATOM 726 C CA . GLY A 1 93 ? 11.683 6.309 -5.781 1.00 68.50 93 GLY A CA 1
ATOM 727 C C . GLY A 1 93 ? 10.179 6.334 -6.042 1.00 68.50 93 GLY A C 1
ATOM 728 O O . GLY A 1 93 ? 9.723 6.845 -7.059 1.00 68.50 93 GLY A O 1
ATOM 729 N N . GLY A 1 94 ? 9.380 5.791 -5.131 1.00 68.50 94 GLY A N 1
ATOM 730 C CA . GLY A 1 94 ? 7.923 5.780 -5.245 1.00 68.50 94 GLY A CA 1
ATOM 731 C C . GLY A 1 94 ? 7.301 4.937 -4.141 1.00 68.50 94 GLY A C 1
ATOM 732 O O . GLY A 1 94 ? 7.917 3.988 -3.661 1.00 68.50 94 GLY A O 1
ATOM 733 N N . SER A 1 95 ? 6.116 5.341 -3.689 1.00 77.75 95 SER A N 1
ATOM 734 C CA . SER A 1 95 ? 5.510 4.812 -2.465 1.00 77.75 95 SER A CA 1
ATOM 735 C C . SER A 1 95 ? 3.991 4.828 -2.529 1.00 77.75 95 SER A C 1
ATOM 737 O O . SER A 1 95 ? 3.321 5.243 -1.583 1.00 77.75 95 SER A O 1
ATOM 739 N N . GLY A 1 96 ? 3.427 4.444 -3.671 1.00 90.38 96 GLY A N 1
ATOM 740 C CA . GLY A 1 96 ? 1.989 4.242 -3.751 1.00 90.38 96 GLY A CA 1
ATOM 741 C C . GLY A 1 96 ? 1.607 2.837 -3.293 1.00 90.38 96 GLY A C 1
ATOM 742 O O . GLY A 1 96 ? 2.384 1.894 -3.436 1.00 90.38 96 GLY A O 1
ATOM 743 N N . VAL A 1 97 ? 0.409 2.687 -2.735 1.00 94.69 97 VAL A N 1
ATOM 744 C CA . VAL A 1 97 ? -0.119 1.405 -2.266 1.00 94.69 97 VAL A CA 1
ATOM 745 C C . VAL A 1 97 ? -1.604 1.274 -2.558 1.00 94.69 97 VAL A C 1
ATOM 747 O O . VAL A 1 97 ? -2.388 2.202 -2.362 1.00 94.69 97 VAL A O 1
ATOM 750 N N . VAL A 1 98 ? -2.004 0.095 -3.023 1.00 97.62 98 VAL A N 1
ATOM 751 C CA . VAL A 1 98 ? -3.406 -0.256 -3.262 1.00 97.62 98 VAL A CA 1
ATOM 752 C C . VAL A 1 98 ? -3.624 -1.744 -3.027 1.00 97.62 98 VAL A C 1
ATOM 754 O O . VAL A 1 98 ? -2.703 -2.547 -3.153 1.00 97.62 98 VAL A O 1
ATOM 757 N N . VAL A 1 99 ? -4.855 -2.125 -2.705 1.00 98.44 99 VAL A N 1
ATOM 758 C CA . VAL A 1 99 ? -5.249 -3.520 -2.493 1.00 98.44 99 VAL A CA 1
ATOM 759 C C . VAL A 1 99 ? -6.231 -3.943 -3.584 1.00 98.44 99 VAL A C 1
ATOM 761 O O . VAL A 1 99 ? -7.088 -3.159 -3.993 1.00 98.44 99 VAL A O 1
ATOM 764 N N . SER A 1 100 ? -6.113 -5.182 -4.060 1.00 98.00 100 SER A N 1
ATOM 765 C CA . SER A 1 100 ? -7.061 -5.787 -4.995 1.00 98.00 100 SER A CA 1
ATOM 766 C C . SER A 1 100 ? -8.494 -5.816 -4.432 1.00 98.00 100 SER A C 1
ATOM 768 O O . SER A 1 100 ? -8.675 -5.933 -3.219 1.00 98.00 100 SER A O 1
ATOM 770 N N . PRO A 1 101 ? -9.536 -5.821 -5.289 1.00 97.88 101 PRO A N 1
ATOM 771 C CA . PRO A 1 101 ? -10.939 -5.871 -4.851 1.00 97.88 101 PRO A CA 1
ATOM 772 C C . PRO A 1 101 ? -11.282 -7.022 -3.895 1.00 97.88 101 PRO A C 1
ATOM 774 O O . PRO A 1 101 ? -12.201 -6.910 -3.092 1.00 97.88 101 PRO A O 1
ATOM 777 N N . ASN A 1 102 ? -10.561 -8.142 -3.997 1.00 97.75 102 ASN A N 1
ATOM 778 C CA . ASN A 1 102 ? -10.766 -9.338 -3.179 1.00 97.75 102 ASN A CA 1
ATOM 779 C C . ASN A 1 102 ? -9.933 -9.357 -1.881 1.00 97.75 102 ASN A C 1
ATOM 781 O O . ASN A 1 102 ? -9.839 -10.409 -1.255 1.00 97.75 102 ASN A O 1
ATOM 785 N N . SER A 1 103 ? -9.290 -8.245 -1.508 1.00 98.00 103 SER A N 1
ATOM 786 C CA . SER A 1 103 ? -8.447 -8.114 -0.306 1.00 98.00 103 SER A CA 1
ATOM 787 C C . SER A 1 103 ? -7.239 -9.054 -0.213 1.00 98.00 103 SER A C 1
ATOM 789 O O . SER A 1 103 ? -6.644 -9.179 0.857 1.00 98.00 103 SER A O 1
ATOM 791 N N . ARG A 1 104 ? -6.853 -9.729 -1.300 1.00 97.94 104 ARG A N 1
ATOM 792 C CA . ARG A 1 104 ? -5.754 -10.702 -1.266 1.00 97.94 104 ARG A CA 1
ATOM 793 C C . ARG A 1 104 ? -4.410 -10.098 -1.639 1.00 97.94 104 ARG A C 1
ATOM 795 O O . ARG A 1 104 ? -3.417 -10.380 -0.984 1.00 97.94 104 ARG A O 1
ATOM 802 N N . PHE A 1 105 ? -4.361 -9.295 -2.690 1.00 98.25 105 PHE A N 1
ATOM 803 C CA . PHE A 1 105 ? -3.106 -8.783 -3.217 1.00 98.25 105 PHE A CA 1
ATOM 804 C C . PHE A 1 105 ? -2.938 -7.324 -2.836 1.00 98.25 105 PHE A C 1
ATOM 806 O O . PHE 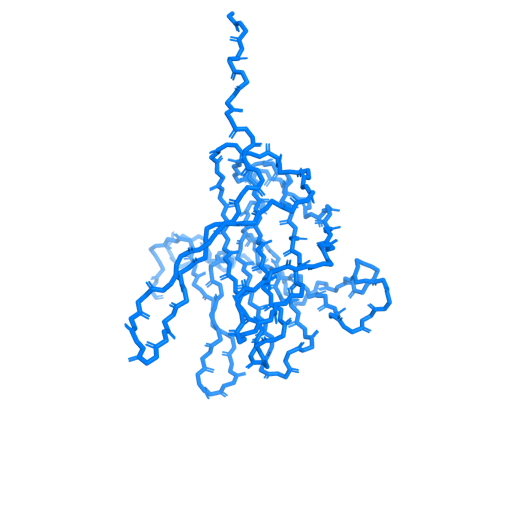A 1 105 ? -3.861 -6.524 -2.995 1.00 98.25 105 PHE A O 1
ATOM 813 N N . VAL A 1 106 ? -1.751 -6.976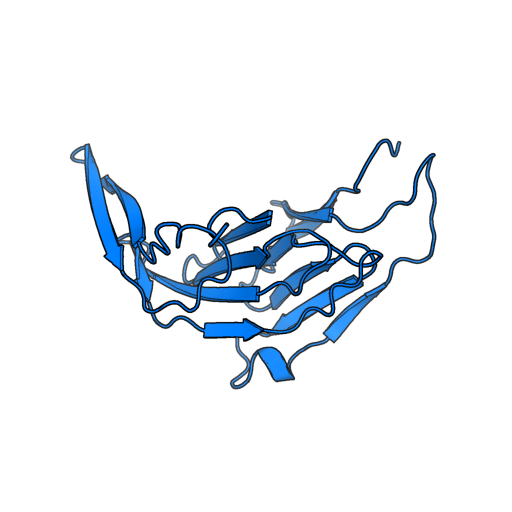 -2.356 1.00 97.50 106 VAL A N 1
ATOM 814 C CA . VAL A 1 106 ? -1.324 -5.586 -2.218 1.00 97.50 106 VAL A CA 1
ATOM 815 C C . VAL A 1 106 ? -0.337 -5.277 -3.331 1.00 97.50 106 VAL A C 1
ATOM 817 O O . VAL A 1 106 ? 0.564 -6.068 -3.608 1.00 97.50 106 VAL A O 1
ATOM 820 N N . TYR A 1 107 ? -0.527 -4.135 -3.976 1.00 96.06 107 TYR A N 1
ATOM 821 C CA . TYR A 1 107 ? 0.362 -3.616 -4.999 1.00 96.06 107 TYR A CA 1
ATOM 822 C C . TYR A 1 107 ? 1.053 -2.382 -4.460 1.00 96.06 107 TYR A C 1
ATOM 824 O O . TYR A 1 107 ? 0.399 -1.477 -3.937 1.00 96.06 107 TYR A O 1
ATOM 832 N N . VAL A 1 108 ? 2.366 -2.349 -4.625 1.00 93.56 108 VAL A N 1
ATOM 833 C CA . VAL A 1 108 ? 3.203 -1.208 -4.301 1.00 93.56 108 VAL A CA 1
ATOM 834 C C . VAL A 1 108 ? 3.774 -0.649 -5.592 1.00 93.56 108 VAL A C 1
ATOM 836 O O . VAL A 1 108 ? 4.377 -1.378 -6.383 1.00 93.56 108 VAL A O 1
ATOM 839 N N . THR A 1 109 ? 3.555 0.639 -5.820 1.00 90.94 109 THR A N 1
ATOM 840 C CA . THR A 1 109 ? 4.042 1.346 -7.002 1.00 90.94 109 THR A CA 1
ATOM 841 C C . THR A 1 109 ? 5.320 2.106 -6.665 1.00 90.94 109 THR A C 1
ATOM 843 O O . THR A 1 109 ? 5.365 2.954 -5.771 1.00 90.94 109 THR A O 1
ATOM 846 N N . MET A 1 110 ? 6.362 1.795 -7.423 1.00 88.06 110 MET A N 1
ATOM 847 C CA . MET A 1 110 ? 7.603 2.552 -7.542 1.00 88.06 110 MET A CA 1
ATOM 848 C C . MET A 1 110 ? 7.621 3.256 -8.895 1.00 88.06 110 MET A C 1
ATOM 850 O O . MET A 1 110 ? 6.914 2.836 -9.808 1.00 88.06 110 MET A O 1
ATOM 854 N N . TRP A 1 111 ? 8.510 4.230 -9.089 1.00 87.75 111 TRP A N 1
ATOM 855 C CA . TRP A 1 111 ? 8.590 4.939 -10.369 1.00 87.75 111 TRP A CA 1
ATOM 856 C C . TRP A 1 111 ? 8.765 4.004 -11.584 1.00 87.75 111 TRP A C 1
ATOM 858 O O . TRP A 1 111 ? 8.071 4.188 -12.584 1.00 87.75 111 TRP A O 1
ATOM 868 N N . GLN A 1 112 ? 9.620 2.973 -11.492 1.00 89.25 112 GLN A N 1
ATOM 869 C CA . GLN A 1 112 ? 9.872 2.028 -12.596 1.00 89.25 112 GLN A CA 1
ATOM 870 C C . GLN A 1 112 ? 9.078 0.732 -12.510 1.00 89.25 112 GLN A C 1
ATOM 872 O O . GLN A 1 112 ? 9.048 -0.001 -13.494 1.00 89.25 112 GLN A O 1
ATOM 877 N N . LYS A 1 113 ? 8.516 0.373 -11.353 1.00 90.44 113 LYS A N 1
ATOM 878 C CA . LYS A 1 113 ? 7.993 -0.982 -11.131 1.00 90.44 113 LYS A CA 1
ATOM 879 C C . LYS A 1 113 ? 6.720 -0.989 -10.314 1.00 90.44 113 LYS A C 1
ATOM 881 O O . LYS A 1 113 ? 6.542 -0.185 -9.406 1.00 90.44 113 LYS A O 1
ATOM 886 N N . ILE A 1 114 ? 5.881 -1.979 -10.584 1.00 93.12 114 ILE A N 1
ATOM 887 C CA . ILE A 1 114 ? 4.786 -2.354 -9.695 1.00 93.12 114 ILE A CA 1
ATOM 888 C C . ILE A 1 114 ? 5.109 -3.722 -9.123 1.00 93.12 114 ILE A C 1
ATOM 890 O O . ILE A 1 114 ? 5.332 -4.682 -9.865 1.00 93.12 114 ILE A O 1
ATOM 894 N N . ILE A 1 115 ? 5.120 -3.799 -7.801 1.00 93.31 115 ILE A N 1
ATOM 895 C CA . ILE A 1 115 ? 5.389 -5.023 -7.062 1.00 93.31 115 ILE A CA 1
ATOM 896 C C . ILE A 1 115 ? 4.097 -5.473 -6.391 1.00 93.31 115 ILE A C 1
ATOM 898 O O . ILE A 1 115 ? 3.415 -4.681 -5.750 1.00 93.31 115 ILE A O 1
ATOM 902 N N . GLN A 1 116 ? 3.757 -6.744 -6.548 1.00 95.75 116 GLN A N 1
ATOM 903 C CA . GLN A 1 116 ? 2.626 -7.395 -5.907 1.00 95.75 116 GLN A CA 1
ATOM 904 C C . GLN A 1 116 ? 3.121 -8.289 -4.767 1.00 95.75 116 GLN A C 1
ATOM 906 O O . GLN A 1 116 ? 4.094 -9.022 -4.937 1.00 95.75 116 GLN A O 1
ATOM 911 N N . TYR A 1 117 ? 2.393 -8.291 -3.653 1.00 96.50 117 TYR A N 1
ATOM 912 C CA . TYR A 1 117 ? 2.525 -9.274 -2.578 1.00 96.50 117 TYR A CA 1
ATOM 913 C C . TYR A 1 117 ? 1.172 -9.944 -2.299 1.00 96.50 117 TYR A C 1
ATOM 915 O O . TYR A 1 117 ? 0.117 -9.315 -2.428 1.00 96.50 117 TYR A O 1
ATOM 923 N N . ASP A 1 118 ? 1.196 -11.213 -1.897 1.00 97.94 118 ASP A N 1
ATOM 924 C CA . ASP A 1 118 ? 0.034 -11.971 -1.434 1.00 97.94 118 ASP A CA 1
ATOM 925 C C . ASP A 1 118 ? -0.116 -11.823 0.088 1.00 97.94 118 ASP A C 1
ATOM 927 O O . ASP A 1 118 ? 0.681 -12.343 0.868 1.00 97.94 118 ASP A O 1
ATOM 931 N N . LEU A 1 119 ? -1.162 -11.120 0.528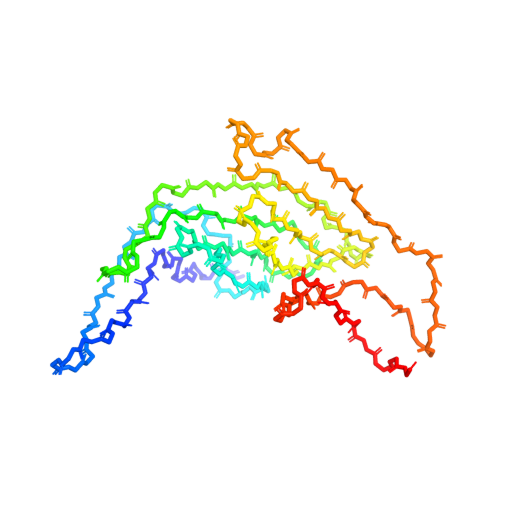 1.00 97.81 119 LEU A N 1
ATOM 932 C CA . LEU A 1 119 ? -1.466 -10.902 1.946 1.00 97.81 119 LEU A CA 1
ATOM 933 C C . LEU A 1 119 ? -1.878 -12.189 2.672 1.00 97.81 119 LEU A C 1
ATOM 935 O O . LEU A 1 119 ? -1.950 -12.189 3.903 1.00 97.81 119 LEU A O 1
ATOM 939 N N . TRP A 1 120 ? -2.193 -13.257 1.935 1.00 96.81 120 TRP A N 1
ATOM 940 C CA . TRP A 1 120 ? -2.564 -14.559 2.490 1.00 96.81 120 TRP A CA 1
ATOM 941 C C . TRP A 1 120 ? -1.385 -15.531 2.557 1.00 96.81 120 TRP A C 1
ATOM 943 O O . TRP A 1 120 ? -1.547 -16.631 3.080 1.00 96.81 120 TRP A O 1
ATOM 953 N N . ALA A 1 121 ? -0.213 -15.151 2.043 1.00 97.50 121 ALA A N 1
ATOM 954 C CA . ALA A 1 121 ? 0.988 -15.957 2.190 1.00 97.50 121 ALA A CA 1
ATOM 955 C C . ALA A 1 121 ? 1.479 -15.955 3.647 1.00 97.50 121 ALA A C 1
ATOM 957 O O . ALA A 1 121 ? 1.429 -14.931 4.336 1.00 97.50 121 ALA A O 1
ATOM 958 N N . ASP A 1 122 ? 2.010 -17.097 4.092 1.00 95.50 122 ASP A N 1
ATOM 959 C CA . ASP A 1 122 ? 2.648 -17.218 5.410 1.00 95.50 122 ASP A CA 1
ATOM 960 C C . ASP A 1 122 ? 3.842 -16.258 5.526 1.00 95.50 122 ASP A C 1
ATOM 962 O O . ASP A 1 122 ? 3.971 -15.521 6.508 1.00 95.50 122 ASP A O 1
ATOM 966 N N . ASP A 1 123 ? 4.664 -16.211 4.473 1.00 95.19 123 ASP A N 1
ATOM 967 C CA . ASP A 1 123 ? 5.706 -15.209 4.264 1.00 95.19 123 ASP A CA 1
ATOM 968 C C . ASP A 1 123 ? 5.296 -14.263 3.125 1.00 95.19 123 ASP A C 1
ATOM 970 O O . ASP A 1 123 ? 5.470 -14.550 1.937 1.00 95.19 123 ASP A O 1
ATOM 974 N N . ILE A 1 124 ? 4.736 -13.111 3.506 1.00 94.88 124 ILE A N 1
ATOM 975 C CA . ILE A 1 124 ? 4.273 -12.083 2.566 1.00 94.88 124 ILE A CA 1
ATOM 976 C C . ILE A 1 124 ? 5.443 -11.554 1.725 1.00 94.88 124 ILE A C 1
ATOM 978 O O . ILE A 1 124 ? 5.269 -11.336 0.528 1.00 94.88 124 ILE A O 1
ATOM 982 N N . LYS A 1 125 ? 6.647 -11.386 2.290 1.00 92.44 125 LYS A N 1
ATOM 983 C CA . LYS A 1 125 ? 7.796 -10.877 1.522 1.00 92.44 125 LYS A CA 1
ATOM 984 C C . LYS A 1 125 ? 8.266 -11.905 0.495 1.00 92.44 125 LYS A C 1
ATOM 986 O O . LYS A 1 125 ? 8.562 -11.529 -0.634 1.00 92.44 125 LYS A O 1
ATOM 991 N N . ALA A 1 126 ? 8.273 -13.192 0.834 1.00 94.62 126 ALA A N 1
ATOM 992 C CA . ALA A 1 126 ? 8.623 -14.243 -0.123 1.00 94.62 126 ALA A CA 1
ATOM 993 C C . ALA A 1 126 ? 7.632 -14.368 -1.300 1.00 94.62 126 ALA A C 1
ATOM 995 O O . ALA A 1 126 ? 7.982 -14.948 -2.324 1.00 94.62 126 ALA A O 1
ATOM 996 N N . SER A 1 127 ? 6.419 -13.813 -1.184 1.00 96.38 127 SER A N 1
ATOM 997 C CA . SER A 1 127 ? 5.407 -13.806 -2.255 1.00 96.38 127 SER A CA 1
ATOM 998 C C . SER A 1 127 ? 5.588 -12.703 -3.311 1.00 96.38 127 SER A C 1
ATOM 1000 O O . SER A 1 127 ? 4.720 -12.524 -4.164 1.00 96.38 127 SER A O 1
ATOM 1002 N N . GLU A 1 128 ? 6.685 -11.948 -3.243 1.00 93.75 128 GLU A N 1
ATOM 1003 C CA . GLU A 1 128 ? 6.974 -10.824 -4.131 1.00 93.75 128 GLU A CA 1
ATOM 1004 C C . GLU A 1 128 ? 6.948 -11.200 -5.618 1.00 93.75 128 GLU A C 1
ATOM 1006 O O . GLU A 1 128 ? 7.649 -12.112 -6.061 1.00 93.75 128 GLU A O 1
ATOM 1011 N N . VAL A 1 129 ?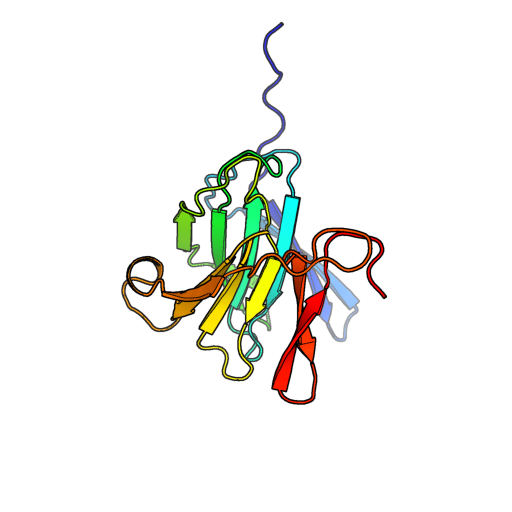 6.197 -10.434 -6.412 1.00 94.56 129 VAL A N 1
ATOM 1012 C CA . VAL A 1 129 ? 6.186 -10.544 -7.875 1.00 94.56 129 VAL A CA 1
ATOM 1013 C C . VAL A 1 129 ? 6.209 -9.154 -8.502 1.00 94.56 129 VAL A C 1
ATOM 1015 O O . VAL A 1 129 ? 5.355 -8.321 -8.206 1.00 94.56 129 VAL A O 1
ATOM 1018 N N . VAL A 1 130 ? 7.142 -8.905 -9.421 1.00 93.81 130 VAL A N 1
ATOM 1019 C CA . VAL A 1 130 ? 7.088 -7.721 -10.292 1.00 93.81 130 VAL A CA 1
ATOM 1020 C C . VAL A 1 130 ? 6.016 -7.959 -11.353 1.00 93.81 130 VAL A C 1
ATOM 1022 O O . VAL A 1 130 ? 6.128 -8.888 -12.151 1.00 93.81 130 VAL A O 1
ATOM 1025 N N . VAL A 1 131 ? 4.966 -7.138 -11.349 1.00 95.81 131 VAL A N 1
ATOM 1026 C CA . VAL A 1 131 ? 3.810 -7.282 -12.255 1.00 95.81 131 VAL A CA 1
ATOM 1027 C C . VAL A 1 131 ? 3.789 -6.246 -13.377 1.00 95.81 131 VAL A C 1
ATOM 1029 O O . VAL A 1 131 ? 3.047 -6.412 -14.341 1.00 95.81 131 VAL A O 1
ATOM 1032 N N . ALA A 1 132 ? 4.604 -5.195 -13.272 1.00 93.75 132 ALA A N 1
ATOM 1033 C CA . ALA A 1 132 ? 4.827 -4.236 -14.346 1.00 93.75 132 ALA A CA 1
ATOM 1034 C C . ALA A 1 132 ? 6.207 -3.585 -14.218 1.00 93.75 132 ALA A C 1
ATOM 1036 O O . ALA A 1 132 ? 6.679 -3.337 -13.106 1.00 93.75 132 ALA A O 1
ATOM 1037 N N . GLU A 1 133 ? 6.803 -3.264 -15.364 1.00 93.62 133 GLU A N 1
ATOM 1038 C CA . GLU A 1 133 ? 8.008 -2.446 -15.480 1.00 93.62 133 GLU A CA 1
ATOM 1039 C C . GLU A 1 133 ? 7.732 -1.296 -16.454 1.00 93.62 133 GLU A C 1
ATOM 1041 O O . GLU A 1 133 ? 7.034 -1.475 -17.453 1.00 93.62 133 GLU A O 1
ATOM 1046 N N . TYR A 1 134 ? 8.240 -0.108 -16.138 1.00 91.50 134 TYR A N 1
ATOM 1047 C CA . TYR A 1 134 ? 8.129 1.068 -16.987 1.00 91.50 134 TYR A CA 1
ATOM 1048 C C . TYR A 1 134 ? 8.903 0.832 -18.285 1.00 91.50 134 TYR A C 1
ATOM 1050 O O . TYR A 1 134 ? 10.087 0.502 -18.275 1.00 91.50 134 TYR A O 1
ATOM 1058 N N . ASP A 1 135 ? 8.221 1.016 -19.408 1.00 92.81 135 ASP A N 1
ATOM 1059 C CA . ASP A 1 135 ? 8.705 0.687 -20.749 1.00 92.81 135 ASP A CA 1
ATOM 1060 C C . ASP A 1 135 ? 9.462 1.839 -21.433 1.00 92.81 135 ASP A C 1
ATOM 1062 O O . ASP A 1 135 ? 9.940 1.694 -22.558 1.00 92.81 135 ASP A O 1
ATOM 1066 N N . GLY A 1 136 ? 9.585 2.987 -20.763 1.00 91.19 136 GLY A N 1
ATOM 1067 C CA . GLY A 1 136 ? 10.206 4.182 -21.324 1.00 91.19 136 GLY A CA 1
ATOM 1068 C C . GLY A 1 136 ? 9.240 5.105 -22.069 1.00 91.19 136 GLY A C 1
ATOM 1069 O O . GLY A 1 136 ? 9.711 6.050 -22.703 1.00 91.19 136 GLY A O 1
ATOM 1070 N N . PHE A 1 137 ? 7.922 4.882 -22.010 1.00 90.94 137 PHE A N 1
ATOM 1071 C CA . PHE A 1 137 ? 6.950 5.757 -22.663 1.00 90.94 137 PHE A CA 1
ATOM 1072 C C . PHE A 1 137 ? 6.959 7.193 -22.103 1.00 90.94 137 PHE A C 1
ATOM 1074 O O . PHE A 1 137 ? 6.748 7.445 -20.914 1.00 90.94 137 PHE A O 1
ATOM 1081 N N . VAL A 1 138 ? 7.139 8.173 -22.989 1.00 89.69 138 VAL A N 1
ATOM 1082 C CA . VAL A 1 138 ? 7.218 9.600 -22.645 1.00 89.69 138 VAL A CA 1
ATOM 1083 C C . VAL A 1 138 ? 6.069 10.362 -23.300 1.00 89.69 138 VAL A C 1
ATOM 1085 O O . VAL A 1 138 ? 5.915 10.333 -24.520 1.00 89.69 138 VAL A O 1
ATOM 1088 N N . ALA A 1 139 ? 5.323 11.129 -22.502 1.00 87.06 139 ALA A N 1
ATOM 1089 C CA . ALA A 1 139 ? 4.295 12.059 -22.969 1.00 87.06 139 ALA A CA 1
ATOM 1090 C C . ALA A 1 139 ? 4.587 13.461 -22.411 1.00 87.06 139 ALA A C 1
ATOM 1092 O O . ALA A 1 139 ? 4.095 13.848 -21.356 1.00 87.06 139 ALA A O 1
ATOM 1093 N N . THR A 1 140 ? 5.437 14.222 -23.109 1.00 88.06 140 THR A N 1
ATOM 1094 C CA . THR A 1 140 ? 6.151 15.428 -22.616 1.00 88.06 140 THR A CA 1
ATOM 1095 C C . THR A 1 140 ? 7.205 15.116 -21.553 1.00 88.06 140 THR A C 1
ATOM 1097 O O . THR A 1 140 ? 8.343 15.563 -21.674 1.00 88.06 140 THR A O 1
ATOM 1100 N N . PHE A 1 141 ? 6.849 14.308 -20.554 1.00 86.75 141 PHE A N 1
ATOM 1101 C CA . PHE A 1 141 ? 7.735 13.793 -19.513 1.00 86.75 141 PHE A CA 1
ATOM 1102 C C . PHE A 1 141 ? 7.564 12.271 -19.365 1.00 86.75 141 PHE A C 1
ATOM 1104 O O . PHE A 1 141 ? 6.570 11.722 -19.851 1.00 86.75 141 PHE A O 1
ATOM 1111 N N . PRO A 1 142 ? 8.533 11.572 -18.745 1.00 87.44 142 PRO A N 1
ATOM 1112 C CA . PRO A 1 142 ? 8.391 10.158 -18.408 1.00 87.44 142 PRO A CA 1
ATOM 1113 C C . PRO A 1 142 ? 7.106 9.851 -17.630 1.00 87.44 142 PRO A C 1
ATOM 1115 O O . PRO A 1 142 ? 6.732 10.592 -16.723 1.00 87.44 142 PRO A O 1
ATOM 1118 N N . THR A 1 143 ? 6.455 8.736 -17.962 1.00 89.31 143 THR A N 1
ATOM 1119 C CA . THR A 1 143 ? 5.151 8.330 -17.401 1.00 89.31 143 THR A CA 1
ATOM 1120 C C . THR A 1 143 ? 5.281 7.248 -16.321 1.00 89.31 143 THR A C 1
ATOM 1122 O O . THR A 1 143 ? 4.548 6.264 -16.317 1.00 89.31 143 THR A O 1
ATOM 1125 N N . GLY A 1 144 ? 6.225 7.422 -15.391 1.00 89.62 144 GLY A N 1
ATOM 1126 C CA . GLY A 1 144 ? 6.442 6.465 -14.297 1.00 89.62 144 GLY A CA 1
ATOM 1127 C C . GLY A 1 144 ? 5.215 6.289 -13.391 1.00 89.62 144 GLY A C 1
ATOM 1128 O O . GLY A 1 144 ? 4.331 7.151 -13.342 1.00 89.62 144 GLY A O 1
ATOM 1129 N N . PHE A 1 145 ? 5.165 5.180 -12.651 1.00 90.62 145 PHE A N 1
ATOM 1130 C CA . PHE A 1 145 ? 4.034 4.856 -11.777 1.00 90.62 145 PHE A CA 1
ATOM 1131 C C . PHE A 1 145 ? 4.099 5.662 -10.468 1.00 90.62 145 PHE A C 1
ATOM 1133 O O . PHE A 1 145 ? 5.102 5.601 -9.758 1.00 90.62 145 PHE A O 1
ATOM 1140 N N . LEU A 1 146 ? 3.035 6.405 -10.127 1.00 89.25 146 LEU A N 1
ATOM 1141 C CA . LEU A 1 146 ? 2.953 7.179 -8.881 1.00 89.25 146 LEU A CA 1
ATOM 1142 C C . LEU A 1 146 ? 1.891 6.629 -7.919 1.00 89.25 146 LEU A C 1
ATOM 1144 O O . LEU A 1 146 ? 2.162 5.645 -7.238 1.00 89.25 146 LEU A O 1
ATOM 1148 N N . TYR A 1 147 ? 0.709 7.247 -7.820 1.00 91.00 147 TYR A N 1
ATOM 1149 C CA . TYR A 1 147 ? -0.299 6.866 -6.830 1.00 91.00 147 TYR A CA 1
ATOM 1150 C C . TYR A 1 147 ? -1.379 5.989 -7.467 1.00 91.00 147 TYR A C 1
ATOM 1152 O O . TYR A 1 147 ? -2.054 6.434 -8.403 1.00 91.00 147 TYR A O 1
ATOM 1160 N N . PRO A 1 148 ? -1.560 4.753 -6.978 1.00 95.25 148 PRO A N 1
ATOM 1161 C CA . PRO A 1 148 ? -2.644 3.888 -7.382 1.00 95.25 148 PRO A CA 1
ATOM 1162 C C . PRO A 1 148 ? -3.932 4.196 -6.606 1.00 95.25 148 PRO A C 1
ATOM 1164 O O . PRO A 1 148 ? -3.910 4.633 -5.452 1.00 95.25 148 PRO A O 1
ATOM 1167 N N . GLN A 1 149 ? -5.069 3.890 -7.226 1.00 96.50 149 GLN A N 1
ATOM 1168 C CA . GLN A 1 149 ? -6.384 3.896 -6.600 1.00 96.50 149 GLN A CA 1
ATOM 1169 C C . GLN A 1 149 ? -7.252 2.774 -7.176 1.00 96.50 149 GLN A C 1
ATOM 1171 O O . GLN A 1 149 ? -7.303 2.570 -8.389 1.00 96.50 149 GLN A O 1
ATOM 1176 N N . LEU A 1 150 ? -7.960 2.060 -6.299 1.00 97.25 150 LEU A N 1
ATOM 1177 C CA . LEU A 1 150 ? -8.980 1.096 -6.698 1.00 97.25 150 LEU A CA 1
ATOM 1178 C C . LEU A 1 150 ? -10.285 1.833 -7.031 1.00 97.25 150 LEU A C 1
ATOM 1180 O O . LEU A 1 150 ? -10.805 2.580 -6.199 1.00 97.25 150 LEU A O 1
ATOM 1184 N N . ALA A 1 151 ? -10.819 1.613 -8.229 1.00 95.50 151 ALA A N 1
ATOM 1185 C CA . ALA A 1 151 ? -12.078 2.194 -8.678 1.00 95.50 151 ALA A CA 1
ATOM 1186 C C . ALA A 1 151 ? -13.273 1.234 -8.473 1.00 95.50 151 ALA A C 1
ATOM 1188 O O . ALA A 1 151 ? -13.084 0.022 -8.323 1.00 95.50 151 ALA A O 1
ATOM 1189 N N . PRO A 1 152 ? -14.524 1.746 -8.495 1.00 95.19 152 PRO A N 1
ATOM 1190 C CA . PRO A 1 152 ? -15.730 0.929 -8.306 1.00 95.19 152 PRO A CA 1
ATOM 1191 C C . PRO A 1 152 ? -15.952 -0.167 -9.357 1.00 95.19 152 PRO A C 1
ATOM 1193 O O . PRO A 1 152 ? -16.713 -1.098 -9.115 1.00 95.19 152 PRO A O 1
ATOM 1196 N N . ASP A 1 153 ? -15.305 -0.070 -10.518 1.00 96.56 153 ASP A N 1
ATOM 1197 C CA . ASP A 1 153 ? -15.345 -1.090 -11.570 1.00 96.56 153 ASP A CA 1
ATOM 1198 C C . ASP A 1 153 ? -14.412 -2.287 -11.291 1.00 96.56 153 ASP A C 1
ATOM 1200 O O . ASP A 1 153 ? -14.306 -3.204 -12.107 1.00 96.56 153 ASP A O 1
ATOM 1204 N N . GLY A 1 154 ? -13.732 -2.281 -10.141 1.00 94.25 154 GLY A N 1
ATOM 1205 C CA . GLY A 1 154 ? -12.810 -3.327 -9.717 1.00 94.25 154 GLY A CA 1
ATOM 1206 C C . GLY A 1 154 ? -11.426 -3.230 -10.358 1.00 94.25 154 GLY A C 1
ATOM 1207 O O . GLY A 1 154 ? -10.642 -4.171 -10.227 1.00 94.25 154 GLY A O 1
ATOM 1208 N N . ARG A 1 155 ? -11.108 -2.125 -11.045 1.00 96.31 155 ARG A N 1
ATOM 1209 C CA . ARG A 1 155 ? -9.798 -1.895 -11.663 1.00 96.31 155 ARG A CA 1
ATOM 1210 C C . ARG A 1 155 ? -8.957 -0.922 -10.849 1.00 96.31 155 ARG A C 1
ATOM 1212 O O . ARG A 1 155 ? -9.465 -0.022 -10.183 1.00 96.31 155 ARG A O 1
ATOM 1219 N N . ILE A 1 156 ? -7.645 -1.115 -10.921 1.00 96.50 156 ILE A N 1
ATOM 1220 C CA . ILE A 1 156 ? -6.659 -0.220 -10.319 1.00 96.50 156 ILE A CA 1
ATOM 1221 C C . ILE A 1 156 ? -6.204 0.771 -11.386 1.00 96.50 156 ILE A C 1
ATOM 1223 O O . ILE A 1 156 ? -5.765 0.375 -12.465 1.00 96.50 156 ILE A O 1
ATOM 1227 N N . TYR A 1 157 ? -6.293 2.052 -11.055 1.00 95.50 157 TYR A N 1
ATOM 1228 C CA . TYR A 1 157 ? -5.828 3.161 -11.877 1.00 95.50 157 TYR A CA 1
ATOM 1229 C C . TYR A 1 157 ? -4.623 3.803 -11.208 1.00 95.50 157 TYR A C 1
ATOM 1231 O O . TYR A 1 157 ? -4.604 3.947 -9.990 1.00 95.50 157 TYR A O 1
ATOM 1239 N N . ILE A 1 158 ? -3.620 4.180 -11.995 1.00 93.56 158 ILE A N 1
ATOM 1240 C CA . ILE A 1 158 ? -2.354 4.718 -11.494 1.00 93.56 158 ILE A CA 1
ATOM 1241 C C . ILE A 1 158 ? -2.110 6.055 -12.177 1.00 93.56 158 ILE A C 1
ATOM 1243 O O . ILE A 1 158 ? -2.152 6.132 -13.405 1.00 93.56 158 ILE A O 1
ATOM 1247 N N . CYS A 1 159 ? -1.872 7.107 -11.393 1.00 89.56 159 CYS A N 1
ATOM 1248 C CA . CYS A 1 159 ? -1.458 8.392 -11.947 1.00 89.56 159 CYS A CA 1
ATOM 1249 C C . CYS A 1 159 ? 0.055 8.422 -12.213 1.00 89.56 159 CYS A C 1
ATOM 1251 O O . CYS A 1 159 ? 0.827 7.687 -11.595 1.00 89.56 159 CYS A O 1
ATOM 1253 N N . THR A 1 160 ? 0.477 9.289 -13.131 1.00 87.06 160 THR A N 1
ATOM 1254 C CA . THR A 1 160 ? 1.895 9.541 -13.426 1.00 87.06 160 THR A CA 1
ATOM 1255 C C . THR A 1 160 ? 2.431 10.718 -12.609 1.00 87.06 160 THR A C 1
ATOM 1257 O O . THR A 1 160 ? 1.664 11.481 -12.022 1.00 87.06 160 THR A O 1
ATOM 1260 N N . THR A 1 161 ? 3.749 10.920 -12.612 1.00 76.75 161 THR A N 1
ATOM 1261 C CA . THR A 1 161 ? 4.417 11.950 -11.797 1.00 76.75 161 THR A CA 1
ATOM 1262 C C . THR A 1 161 ? 4.108 13.398 -12.178 1.00 76.75 161 THR A C 1
ATOM 1264 O O . THR A 1 161 ? 4.029 14.253 -11.299 1.00 76.75 161 THR A O 1
ATOM 1267 N N . ASN A 1 162 ? 3.981 13.716 -13.468 1.00 69.75 162 ASN A N 1
ATOM 1268 C CA . ASN A 1 162 ? 3.886 15.100 -13.941 1.00 69.75 162 ASN A CA 1
ATOM 1269 C C . ASN A 1 162 ? 3.338 15.202 -15.370 1.00 69.75 162 ASN A C 1
ATOM 1271 O O . ASN A 1 162 ? 3.533 14.290 -16.152 1.00 69.75 162 ASN A O 1
ATOM 1275 N N . SER A 1 163 ? 2.706 16.341 -15.690 1.00 67.19 163 SER A N 1
ATOM 1276 C CA . SER A 1 163 ? 2.368 16.904 -17.018 1.00 67.19 163 SER A CA 1
ATOM 1277 C C . SER A 1 163 ? 2.307 15.957 -18.228 1.00 67.19 163 SER A C 1
ATOM 1279 O O . SER A 1 163 ? 2.881 16.248 -19.280 1.00 67.19 163 SER A O 1
ATOM 1281 N N . THR A 1 164 ? 1.565 14.867 -18.098 1.00 64.81 164 THR A N 1
ATOM 1282 C CA . THR A 1 164 ? 1.217 13.943 -19.178 1.00 64.81 164 THR A CA 1
ATOM 1283 C C . THR A 1 164 ? -0.203 14.264 -19.650 1.00 64.81 164 THR A C 1
ATOM 1285 O O . THR A 1 164 ? -1.019 14.792 -18.887 1.00 64.81 164 THR A O 1
ATOM 1288 N N . ARG A 1 165 ? -0.476 14.060 -20.940 1.00 58.78 165 ARG A N 1
ATOM 1289 C CA . ARG A 1 165 ? -1.781 14.308 -21.569 1.00 58.78 165 ARG A CA 1
ATOM 1290 C C . ARG A 1 165 ? -2.331 13.026 -22.156 1.00 58.78 165 ARG A C 1
ATOM 1292 O O . ARG A 1 165 ? -1.504 12.258 -22.692 1.00 58.78 165 ARG A O 1
#

Radius of gyration: 17.16 Å; chains: 1; bounding box: 50×37×45 Å

Foldseek 3Di:
DDDPPPPPAQKDWDWDQDPVGTDIDIDRDDDPDPEPDWDKDWDAQLVRQKIWMWTDHDQAGWIKIWIWGADNVVRDTHDIDIDTDDNRHVQWGAHAWDAFNVRFWIWGFTQFWIWIFGPPDPDRNVRIDTPGGQPQDAQVHGFGFYYWDQDPVRDIDTGGDDDHD

Secondary structure (DSSP, 8-state):
-PPP------EEEEEEEETTEEEEEEEE-------SS-EEEEEE-TTSSEEEEEEESSTTSPPEEEEEEEETTTTEEEEEEEEE-----TTS---EEEE-TTS-EEEEE-SSEEEEEETTSSSTGGG-EEEEE----EESEE--EEEEEE-TTS-EEEEESS---

Sequence (165 aa):
MPKEDGCRNNFFYTHLLTPNGIETFSQSISSNIITDVGVGQAVFTPDGTKYIVTQGDNFDEPFLLDIYDFERCTGKLSNKKQIVSLVATRDNGGSGVVVSPNSRFVYVTMWQKIIQYDLWADDIKASEVVVAEYDGFVATFPTGFLYPQLAPDGRIYICTTNSTR

pLDDT: mean 84.05, std 15.68, range [33.94, 98.44]